Protein AF-N1V6B0-F1 (afdb_monomer)

Sequence (147 aa):
MLVAGIGSLITASNSGGIAVKSDDIWNRALDYDYDGPRAEGDRALHDLLLLDNMAQNGGLLHAVQGLEPHELTAAVAGYRWFGLDSLADGIESVAEEAPGATSLEQAEALEVRADDLYFGEEGSDLIDPAFTNKLAEQPDAFADSAP

Nearest PDB structures (foldseek):
  8kde-assembly1_G  TM=4.560E-01  e=2.102E+00  Chlamydomonas reinhardtii
  6os2-assembly1_A  TM=3.671E-01  e=6.919E+00  Homo sapiens

Mean predicted aligned error: 8.27 Å

Structure (mmCIF, N/CA/C/O backbone):
data_AF-N1V6B0-F1
#
_entry.id   AF-N1V6B0-F1
#
loop_
_atom_site.group_PDB
_atom_site.id
_atom_site.type_symbol
_atom_site.label_atom_id
_atom_site.label_alt_id
_atom_site.label_comp_id
_atom_site.label_asym_id
_atom_site.label_entity_id
_atom_site.label_seq_id
_atom_site.pdbx_PDB_ins_code
_atom_site.Cartn_x
_atom_site.Cartn_y
_atom_site.Cartn_z
_atom_site.occupancy
_atom_site.B_iso_or_equiv
_atom_site.auth_seq_id
_atom_site.auth_comp_id
_atom_site.auth_asym_id
_atom_site.auth_atom_id
_atom_site.pdbx_PDB_model_num
ATOM 1 N N . MET A 1 1 ? 58.119 -5.214 -1.651 1.00 41.88 1 MET A N 1
ATOM 2 C CA . MET A 1 1 ? 57.635 -3.911 -2.146 1.00 41.88 1 MET A CA 1
ATOM 3 C C . MET A 1 1 ? 56.697 -4.200 -3.317 1.00 41.88 1 MET A C 1
ATOM 5 O O . MET A 1 1 ? 57.181 -4.470 -4.406 1.00 41.88 1 MET A O 1
ATOM 9 N N . LEU A 1 2 ? 55.386 -4.312 -3.051 1.00 38.69 2 LEU A N 1
ATOM 10 C CA . LEU 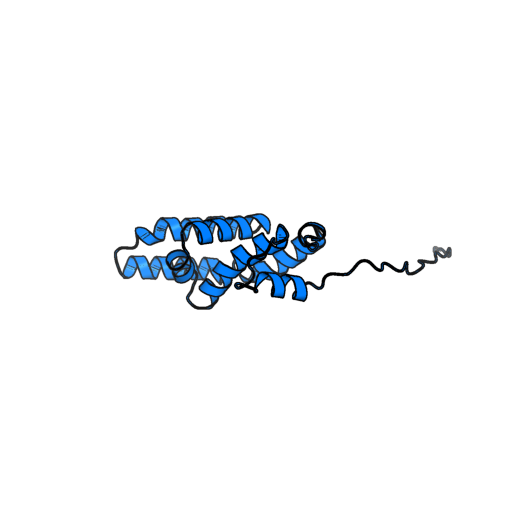A 1 2 ? 54.329 -4.249 -4.082 1.00 38.69 2 LEU A CA 1
ATOM 11 C C . LEU A 1 2 ? 54.252 -2.781 -4.592 1.00 38.69 2 LEU A C 1
ATOM 13 O O . LEU A 1 2 ? 54.707 -1.899 -3.872 1.00 38.69 2 LEU A O 1
ATOM 17 N N . VAL A 1 3 ? 53.756 -2.405 -5.778 1.00 35.38 3 VAL A N 1
ATOM 18 C CA . VAL A 1 3 ? 52.511 -2.785 -6.469 1.00 35.38 3 VAL A CA 1
ATOM 19 C C . VAL A 1 3 ? 52.626 -2.522 -7.984 1.00 35.38 3 VAL A C 1
ATOM 21 O O . VAL A 1 3 ? 53.221 -1.540 -8.415 1.00 35.38 3 VAL A O 1
ATOM 24 N N . ALA A 1 4 ? 52.003 -3.440 -8.725 1.00 36.41 4 ALA A N 1
ATOM 25 C CA . ALA A 1 4 ? 51.315 -3.378 -10.018 1.00 36.41 4 ALA A CA 1
ATOM 26 C C . ALA A 1 4 ? 51.276 -2.080 -10.852 1.00 36.41 4 ALA A C 1
ATOM 28 O O . ALA A 1 4 ? 50.881 -1.012 -10.396 1.00 36.41 4 ALA A O 1
ATOM 29 N N . GLY A 1 5 ? 51.490 -2.269 -12.155 1.00 37.53 5 GLY A N 1
ATOM 30 C CA . GLY A 1 5 ? 51.017 -1.383 -13.213 1.00 37.53 5 GLY A CA 1
ATOM 31 C C . GLY A 1 5 ? 50.690 -2.200 -14.458 1.00 37.53 5 GLY A C 1
ATOM 32 O O . GLY A 1 5 ? 51.583 -2.522 -15.233 1.00 37.53 5 GLY A O 1
ATOM 33 N N . ILE A 1 6 ? 49.418 -2.544 -14.644 1.00 42.81 6 ILE A N 1
ATOM 34 C CA . ILE A 1 6 ? 48.870 -2.940 -15.944 1.00 42.81 6 ILE A CA 1
ATOM 35 C C . ILE A 1 6 ? 47.500 -2.297 -16.073 1.00 42.81 6 ILE A C 1
ATOM 37 O O . ILE A 1 6 ? 46.621 -2.481 -15.234 1.00 42.81 6 ILE A O 1
ATOM 41 N N . GLY A 1 7 ? 47.379 -1.466 -17.103 1.00 37.69 7 GLY A N 1
ATOM 42 C CA . GLY A 1 7 ? 46.157 -0.766 -17.429 1.00 37.69 7 GLY A CA 1
ATOM 43 C C . GLY A 1 7 ? 45.050 -1.719 -17.856 1.00 37.69 7 GLY A C 1
ATOM 44 O O . GLY A 1 7 ? 45.278 -2.796 -18.405 1.00 37.69 7 GLY A O 1
ATOM 45 N N . SER A 1 8 ? 43.827 -1.259 -17.664 1.00 36.31 8 SER A N 1
ATOM 46 C CA . SER A 1 8 ? 42.725 -1.617 -18.537 1.00 36.31 8 SER A CA 1
ATOM 47 C C . SER A 1 8 ? 41.886 -0.373 -18.752 1.00 36.31 8 SER A C 1
ATOM 49 O O . SER A 1 8 ? 41.309 0.187 -17.824 1.00 36.31 8 SER A O 1
ATOM 51 N N . LEU A 1 9 ? 41.904 0.067 -20.010 1.00 41.12 9 LEU A N 1
ATOM 52 C CA . LEU A 1 9 ? 40.844 0.837 -20.637 1.00 41.12 9 LEU A CA 1
ATOM 53 C C . LEU A 1 9 ? 39.509 0.171 -20.279 1.00 41.12 9 LEU A C 1
ATOM 55 O O . LEU A 1 9 ? 39.270 -0.961 -20.693 1.00 41.12 9 LEU A O 1
ATOM 59 N N . ILE A 1 10 ? 38.634 0.875 -19.568 1.00 41.88 10 ILE A N 1
ATOM 60 C CA . ILE A 1 10 ? 37.201 0.630 -19.703 1.00 41.88 10 ILE A CA 1
ATOM 61 C C . ILE A 1 10 ? 36.678 1.743 -20.594 1.00 41.88 10 ILE A C 1
ATOM 63 O O . ILE A 1 10 ? 36.491 2.888 -20.190 1.00 41.88 10 ILE A O 1
ATOM 67 N N . THR A 1 11 ? 36.539 1.376 -21.860 1.00 36.22 11 THR A N 1
ATOM 68 C CA . THR A 1 11 ? 35.745 2.064 -22.865 1.00 36.22 11 THR A CA 1
ATOM 69 C C . THR A 1 11 ? 34.348 2.281 -22.288 1.00 36.22 11 THR A C 1
ATOM 71 O O . THR A 1 11 ? 33.670 1.313 -21.949 1.00 36.22 11 THR A O 1
ATOM 74 N N . ALA A 1 12 ? 33.916 3.537 -22.164 1.00 38.88 12 ALA A N 1
ATOM 75 C CA . ALA A 1 12 ? 32.511 3.850 -21.948 1.00 38.88 12 ALA A CA 1
ATOM 76 C C . ALA A 1 12 ? 31.736 3.333 -23.166 1.00 38.88 12 ALA A C 1
ATOM 78 O O . ALA A 1 12 ? 31.782 3.919 -24.249 1.00 38.88 12 ALA A O 1
ATOM 79 N N . SER A 1 13 ? 31.115 2.165 -23.005 1.00 41.53 13 SER A N 1
ATOM 80 C CA . SER A 1 13 ? 30.211 1.606 -23.996 1.00 41.53 13 SER A CA 1
ATOM 81 C C . SER A 1 13 ? 28.934 2.430 -23.978 1.00 41.53 13 SER A C 1
ATOM 83 O O . SER A 1 13 ? 28.300 2.612 -22.941 1.00 41.53 13 SER A O 1
ATOM 85 N N . ASN A 1 14 ? 28.598 2.949 -25.147 1.00 43.75 14 ASN A N 1
ATOM 86 C CA . ASN A 1 14 ? 27.380 3.673 -25.440 1.00 43.75 14 ASN A CA 1
ATOM 87 C C . ASN A 1 14 ? 26.185 2.711 -25.301 1.00 43.75 14 ASN A C 1
ATOM 89 O O . ASN A 1 14 ? 25.901 1.953 -26.226 1.00 43.75 14 ASN A O 1
ATOM 93 N N . SER A 1 15 ? 25.505 2.712 -24.155 1.00 41.62 15 SER A N 1
ATOM 94 C CA . SER A 1 15 ? 24.244 1.985 -23.971 1.00 41.62 15 SER A CA 1
ATOM 95 C C . SER A 1 15 ? 23.083 2.940 -24.215 1.00 41.62 15 SER A C 1
ATOM 97 O O . SER A 1 15 ? 22.499 3.483 -23.284 1.00 41.62 15 SER A O 1
ATOM 99 N N . GLY A 1 16 ? 22.753 3.153 -25.488 1.00 35.94 16 GLY A N 1
ATOM 100 C CA . GLY A 1 16 ? 21.480 3.736 -25.917 1.00 35.94 16 GLY A CA 1
ATOM 101 C C . GLY A 1 16 ? 20.307 2.772 -25.708 1.00 35.94 16 GLY A C 1
ATOM 102 O O . GLY A 1 16 ? 19.585 2.483 -26.655 1.00 35.94 16 GLY A O 1
ATOM 103 N N . GLY A 1 17 ? 20.152 2.245 -24.493 1.00 40.09 17 GLY A N 1
ATOM 104 C CA . GLY A 1 17 ? 18.904 1.660 -24.009 1.00 40.09 17 GLY A CA 1
ATOM 105 C C . GLY A 1 17 ? 18.221 2.733 -23.175 1.00 40.09 17 GLY A C 1
ATOM 106 O O . GLY A 1 17 ? 18.886 3.372 -22.363 1.00 40.09 17 GLY A O 1
ATOM 107 N N . ILE A 1 18 ? 16.946 3.010 -23.431 1.00 47.88 18 ILE A N 1
ATOM 108 C CA . ILE A 1 18 ? 16.196 4.043 -22.713 1.00 47.88 18 ILE A CA 1
ATOM 109 C C . ILE A 1 18 ? 16.258 3.698 -21.222 1.00 47.88 18 ILE A C 1
ATOM 111 O O . ILE A 1 18 ? 15.626 2.746 -20.781 1.00 47.88 18 ILE A O 1
ATOM 115 N N . ALA A 1 19 ? 17.056 4.438 -20.451 1.00 52.25 19 ALA A N 1
ATOM 116 C CA . ALA A 1 19 ? 16.938 4.434 -19.005 1.00 52.25 19 ALA A CA 1
ATOM 117 C C . ALA A 1 19 ? 15.576 5.063 -18.713 1.00 52.25 19 ALA A C 1
ATOM 119 O O . ALA A 1 19 ? 15.454 6.290 -18.720 1.00 52.25 19 ALA A O 1
ATOM 120 N N . VAL A 1 20 ? 14.541 4.231 -18.582 1.00 59.56 20 VAL A N 1
ATOM 121 C CA . VAL A 1 20 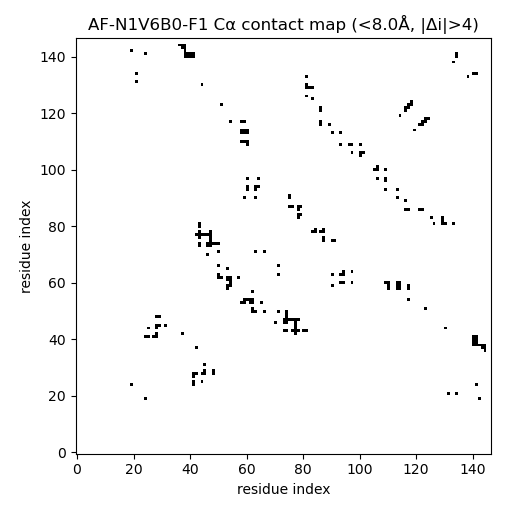? 13.236 4.695 -18.120 1.00 59.56 20 VAL A CA 1
ATOM 122 C C . VAL A 1 20 ? 13.492 5.296 -16.747 1.00 59.56 20 VAL A C 1
ATOM 124 O O . VAL A 1 20 ? 14.042 4.634 -15.864 1.00 59.56 20 VAL A O 1
ATOM 127 N N . LYS A 1 21 ? 13.237 6.594 -16.601 1.00 80.44 21 LYS A N 1
ATOM 128 C CA . LYS A 1 21 ? 13.514 7.260 -15.335 1.00 80.44 21 LYS A CA 1
ATOM 129 C C . LYS A 1 21 ? 12.478 6.780 -14.329 1.00 80.44 21 LYS A C 1
ATOM 131 O O . LYS A 1 21 ? 11.304 6.677 -14.667 1.00 80.44 21 LYS A O 1
ATOM 136 N N . SER A 1 22 ? 12.924 6.514 -13.105 1.00 83.69 22 SER A N 1
ATOM 137 C CA . SER A 1 22 ? 12.077 6.142 -11.963 1.00 83.69 22 SER A CA 1
ATOM 138 C C . SER A 1 22 ? 10.813 7.013 -11.879 1.00 83.69 22 SER A C 1
ATOM 140 O O . SER A 1 22 ? 9.705 6.496 -11.785 1.00 83.69 22 SER A O 1
ATOM 142 N N . ASP A 1 23 ? 10.980 8.329 -12.047 1.00 86.88 23 ASP A N 1
ATOM 143 C CA . ASP A 1 23 ? 9.894 9.314 -12.038 1.00 86.88 23 ASP A CA 1
ATOM 144 C C . ASP A 1 23 ? 8.869 9.102 -13.165 1.00 86.88 23 ASP A C 1
ATOM 146 O O . ASP A 1 23 ? 7.679 9.307 -12.958 1.00 86.88 23 ASP A O 1
ATOM 150 N N . ASP A 1 24 ? 9.297 8.682 -14.360 1.00 89.56 24 ASP A N 1
ATOM 151 C CA . ASP A 1 24 ? 8.386 8.444 -15.488 1.00 89.56 24 ASP A CA 1
ATOM 152 C C . ASP A 1 24 ? 7.494 7.222 -15.213 1.00 89.56 24 ASP A C 1
ATOM 154 O O . ASP A 1 24 ? 6.303 7.239 -15.523 1.00 89.56 24 ASP A O 1
ATOM 158 N N . ILE A 1 25 ? 8.052 6.173 -14.597 1.00 89.56 25 ILE A N 1
ATOM 159 C CA . ILE A 1 25 ? 7.301 4.981 -14.172 1.00 89.56 25 ILE A CA 1
ATOM 160 C C . ILE A 1 25 ? 6.302 5.347 -13.080 1.00 89.56 25 ILE A C 1
ATOM 162 O O . ILE A 1 25 ? 5.124 5.013 -13.193 1.00 89.56 25 ILE A O 1
ATOM 166 N N . TRP A 1 26 ? 6.754 6.089 -12.071 1.00 90.25 26 TRP A N 1
ATOM 167 C CA . TRP A 1 26 ? 5.900 6.542 -10.980 1.00 90.25 26 TRP A CA 1
ATOM 168 C C . TRP A 1 26 ? 4.736 7.403 -11.485 1.00 90.25 26 TRP A C 1
ATOM 170 O O . TRP A 1 26 ? 3.579 7.154 -11.155 1.00 90.25 26 TRP A O 1
ATOM 180 N N . ASN A 1 27 ? 5.016 8.364 -12.369 1.00 90.38 27 ASN A N 1
ATOM 181 C CA . ASN A 1 27 ? 3.989 9.212 -12.973 1.00 90.38 27 ASN A CA 1
ATOM 182 C C . ASN A 1 27 ? 2.992 8.408 -13.819 1.00 90.38 27 ASN A C 1
ATOM 184 O O . ASN A 1 27 ? 1.798 8.687 -13.774 1.00 90.38 27 ASN A O 1
ATOM 188 N N . ARG A 1 28 ? 3.455 7.397 -14.567 1.00 90.44 28 ARG A N 1
ATOM 189 C CA . ARG A 1 28 ? 2.573 6.491 -15.325 1.00 90.44 28 ARG A CA 1
ATOM 190 C C . ARG A 1 28 ? 1.672 5.676 -14.403 1.00 90.44 28 ARG A C 1
ATOM 192 O O . ARG A 1 28 ? 0.502 5.479 -14.726 1.00 90.44 28 ARG A O 1
ATOM 199 N N . ALA A 1 29 ? 2.190 5.209 -13.270 1.00 91.50 29 ALA A N 1
ATOM 200 C CA . ALA A 1 29 ? 1.403 4.485 -12.276 1.00 91.50 29 ALA A CA 1
ATOM 201 C C . ALA A 1 29 ? 0.340 5.368 -11.600 1.00 91.50 29 ALA A C 1
ATOM 203 O O . ALA A 1 29 ? -0.711 4.858 -11.239 1.00 91.50 29 ALA A O 1
ATOM 204 N N . LEU A 1 30 ? 0.566 6.681 -11.500 1.00 92.12 30 LEU A N 1
ATOM 205 C CA . LEU A 1 30 ? -0.405 7.650 -10.973 1.00 92.12 30 LEU A CA 1
ATOM 206 C C . LEU A 1 30 ? -1.447 8.136 -11.997 1.00 92.12 30 LEU A C 1
ATOM 208 O O . LEU A 1 30 ? -2.334 8.912 -11.642 1.00 92.12 30 LEU A O 1
ATOM 212 N N . ASP A 1 31 ? -1.355 7.722 -13.262 1.00 90.62 31 ASP A N 1
ATOM 213 C CA . ASP A 1 31 ? -2.348 8.072 -14.281 1.00 90.62 31 ASP A CA 1
ATOM 214 C C . ASP A 1 31 ? -3.606 7.204 -14.129 1.00 90.62 31 ASP A C 1
ATOM 216 O O . ASP A 1 31 ? -3.772 6.208 -14.831 1.00 90.62 31 ASP A O 1
ATOM 220 N N . TYR A 1 32 ? -4.478 7.557 -13.183 1.00 84.00 32 TYR A N 1
ATOM 221 C CA . TYR A 1 32 ? -5.721 6.827 -12.897 1.00 84.00 32 TYR A CA 1
ATOM 222 C C . TYR A 1 32 ? -6.753 6.879 -14.041 1.00 84.00 32 TYR A C 1
ATOM 224 O O . TYR A 1 32 ? -7.689 6.082 -14.049 1.00 84.00 32 TYR A O 1
ATOM 232 N N . ASP A 1 33 ? -6.579 7.778 -15.017 1.00 86.50 33 ASP A N 1
ATOM 233 C CA . ASP A 1 33 ? -7.452 7.894 -16.193 1.00 86.50 33 ASP A CA 1
ATOM 234 C C . ASP A 1 33 ? -6.998 6.990 -17.359 1.00 86.50 33 ASP A C 1
ATOM 236 O O . ASP A 1 33 ? -7.692 6.881 -18.374 1.00 86.50 33 ASP A O 1
ATOM 240 N N . TYR A 1 34 ? -5.841 6.328 -17.239 1.00 85.31 34 TYR A N 1
ATOM 241 C CA . TYR A 1 34 ? -5.314 5.438 -18.271 1.00 85.31 34 TYR A CA 1
ATOM 242 C C . TYR A 1 34 ? -6.055 4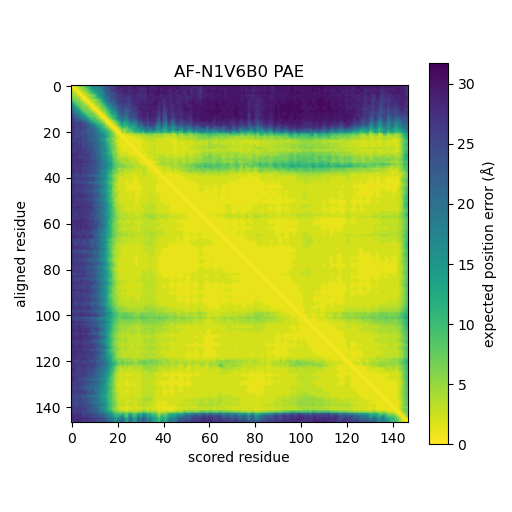.093 -18.309 1.00 85.31 34 TYR A C 1
ATOM 244 O O . TYR A 1 34 ? -5.992 3.294 -17.373 1.00 85.31 34 TYR A O 1
ATOM 252 N N . ASP A 1 35 ? -6.695 3.810 -19.446 1.00 81.75 35 ASP A N 1
ATOM 253 C CA . ASP A 1 35 ? -7.494 2.605 -19.711 1.00 81.75 35 ASP A CA 1
ATOM 254 C C . ASP A 1 35 ? -6.770 1.546 -20.569 1.00 81.75 35 ASP A C 1
ATOM 256 O O . ASP A 1 35 ? -7.337 0.501 -20.907 1.00 81.75 35 ASP A O 1
ATOM 260 N N . GLY A 1 36 ? -5.512 1.805 -20.935 1.00 84.56 36 GLY A N 1
ATOM 261 C CA . GLY A 1 36 ? -4.704 0.927 -21.775 1.00 84.56 36 GLY A CA 1
ATOM 262 C C . GLY A 1 36 ? -3.989 -0.205 -21.018 1.00 84.56 36 GLY A C 1
ATOM 263 O O . GLY A 1 36 ? -4.053 -0.315 -19.790 1.00 84.56 36 GLY A O 1
ATOM 264 N N . PRO A 1 37 ? -3.275 -1.083 -21.745 1.00 84.69 37 PRO A N 1
ATOM 265 C CA . PRO A 1 37 ? -2.467 -2.129 -21.131 1.00 84.69 37 PRO A CA 1
ATOM 266 C C . PRO A 1 37 ? -1.256 -1.536 -20.398 1.00 84.69 37 PRO A C 1
ATOM 268 O O . PRO A 1 37 ? -0.437 -0.835 -20.982 1.00 84.69 37 PRO A O 1
ATOM 271 N N . ARG A 1 38 ? -1.115 -1.874 -19.116 1.00 89.88 38 ARG A N 1
ATOM 272 C CA . ARG A 1 38 ? 0.064 -1.549 -18.302 1.00 89.88 38 ARG A CA 1
ATOM 273 C C . ARG A 1 38 ? 1.074 -2.693 -18.333 1.00 89.88 38 ARG A C 1
ATOM 275 O O . ARG A 1 38 ? 0.668 -3.862 -18.362 1.00 89.88 38 ARG A O 1
ATOM 282 N N . ALA A 1 39 ? 2.368 -2.369 -18.244 1.00 91.94 39 ALA A N 1
ATOM 283 C CA . ALA A 1 39 ? 3.358 -3.385 -17.906 1.00 91.94 39 ALA A CA 1
ATOM 284 C C . ALA A 1 39 ? 3.063 -3.939 -16.503 1.00 91.94 39 ALA A C 1
ATOM 286 O O . ALA A 1 39 ? 2.357 -3.318 -15.702 1.00 91.94 39 ALA A O 1
ATOM 287 N N . GLU A 1 40 ? 3.574 -5.130 -16.204 1.00 94.62 40 GLU A N 1
ATOM 288 C CA . GLU A 1 40 ? 3.266 -5.815 -14.946 1.00 94.62 40 GLU A CA 1
ATOM 289 C C . GLU A 1 40 ? 3.644 -4.973 -13.721 1.00 94.62 40 GLU A C 1
ATOM 291 O O . GLU A 1 40 ? 2.818 -4.809 -12.823 1.00 94.62 40 GLU A O 1
ATOM 296 N N . GLY A 1 41 ? 4.845 -4.388 -13.728 1.00 95.38 41 GLY A N 1
ATOM 297 C CA . GLY A 1 41 ? 5.332 -3.540 -12.644 1.00 95.38 41 GLY A CA 1
ATOM 298 C C . GLY A 1 41 ? 4.556 -2.231 -12.511 1.00 95.38 41 GLY A C 1
ATOM 299 O O . GLY A 1 41 ? 4.304 -1.787 -11.395 1.00 95.38 41 GLY A O 1
ATOM 300 N N . ASP A 1 42 ? 4.095 -1.646 -13.622 1.00 95.44 42 ASP A N 1
ATOM 301 C CA . ASP A 1 42 ? 3.272 -0.429 -13.581 1.00 95.44 42 ASP A CA 1
ATOM 302 C C . ASP A 1 42 ? 1.888 -0.694 -13.009 1.00 95.44 42 ASP A C 1
ATOM 304 O O . ASP A 1 42 ? 1.345 0.154 -12.310 1.00 95.44 42 ASP A O 1
ATOM 308 N N . ARG A 1 43 ? 1.304 -1.859 -13.314 1.00 96.25 43 ARG A N 1
ATOM 309 C CA . ARG A 1 43 ? 0.023 -2.267 -12.734 1.00 96.25 43 ARG A CA 1
ATOM 310 C C . ARG A 1 43 ? 0.167 -2.499 -11.233 1.00 96.25 43 ARG A C 1
ATOM 312 O O . ARG A 1 43 ? -0.610 -1.942 -10.475 1.00 96.25 43 ARG A O 1
ATOM 319 N N . ALA A 1 44 ? 1.186 -3.249 -10.807 1.00 97.94 44 ALA A N 1
ATOM 320 C CA . ALA A 1 44 ? 1.442 -3.470 -9.385 1.00 97.94 44 ALA A CA 1
ATOM 321 C C . ALA A 1 44 ? 1.667 -2.148 -8.629 1.00 97.94 44 ALA A C 1
ATOM 323 O O . ALA A 1 44 ? 1.146 -1.976 -7.529 1.00 97.94 44 ALA A O 1
ATOM 324 N N . LEU A 1 45 ? 2.414 -1.211 -9.230 1.00 97.56 45 LEU A N 1
ATOM 325 C CA . LEU A 1 45 ? 2.663 0.107 -8.645 1.00 97.56 45 LEU A CA 1
ATOM 326 C C . LEU A 1 45 ? 1.397 0.969 -8.620 1.00 97.56 45 LEU A C 1
ATOM 328 O O . LEU A 1 45 ? 1.122 1.602 -7.613 1.00 97.56 45 LEU A O 1
ATOM 332 N N . HIS A 1 46 ? 0.602 0.970 -9.689 1.00 97.25 46 HIS A N 1
ATOM 333 C CA . HIS A 1 46 ? -0.689 1.662 -9.719 1.00 97.25 46 HIS A CA 1
ATOM 334 C C . HIS A 1 46 ? -1.610 1.165 -8.598 1.00 97.25 46 HIS A C 1
ATOM 336 O O . HIS A 1 46 ? -2.150 1.963 -7.835 1.00 97.25 46 HIS A O 1
ATOM 342 N N . ASP A 1 47 ? -1.752 -0.155 -8.469 1.00 97.94 47 ASP A N 1
ATOM 343 C CA . ASP A 1 47 ? -2.694 -0.757 -7.529 1.00 97.94 47 ASP A CA 1
ATOM 344 C C . ASP A 1 47 ? -2.294 -0.482 -6.071 1.00 97.94 47 ASP A C 1
ATOM 346 O O . ASP A 1 47 ? -3.156 -0.157 -5.256 1.00 97.94 47 ASP A O 1
ATOM 350 N N . LEU A 1 48 ? -0.999 -0.546 -5.728 1.00 98.31 48 LEU A N 1
ATOM 351 C CA . LEU A 1 48 ? -0.559 -0.187 -4.373 1.00 98.31 48 LEU A CA 1
ATOM 352 C C . LEU A 1 48 ? -0.665 1.324 -4.116 1.00 98.31 48 LEU A C 1
ATOM 354 O O . LEU A 1 48 ? -1.063 1.718 -3.023 1.00 98.31 48 LEU A O 1
ATOM 358 N N . LEU A 1 49 ? -0.347 2.173 -5.106 1.00 97.69 49 LEU A N 1
ATOM 359 C CA . LEU A 1 49 ? -0.410 3.631 -4.954 1.00 97.69 49 LEU A CA 1
ATOM 360 C C . LEU A 1 49 ? -1.845 4.136 -4.810 1.00 97.69 49 LEU A C 1
ATOM 362 O O . LEU A 1 49 ? -2.063 5.170 -4.179 1.00 97.69 49 LEU A O 1
ATOM 366 N N . LEU A 1 50 ? -2.823 3.399 -5.339 1.00 97.44 50 LEU A N 1
ATOM 367 C CA . LEU A 1 50 ? -4.233 3.676 -5.101 1.00 97.44 50 LEU A CA 1
ATOM 368 C C . LEU A 1 50 ? -4.561 3.607 -3.599 1.00 97.44 50 LEU A C 1
ATOM 370 O O . LEU A 1 50 ? -5.159 4.540 -3.059 1.00 97.44 50 LEU A O 1
ATOM 374 N N . LEU A 1 51 ? -4.124 2.543 -2.914 1.00 98.38 51 LEU A N 1
ATOM 375 C CA . LEU A 1 51 ? -4.284 2.416 -1.464 1.00 98.38 51 LEU A CA 1
ATOM 376 C C . LEU A 1 51 ? -3.441 3.447 -0.721 1.00 98.38 51 LEU A C 1
ATOM 378 O O . LEU A 1 51 ? -3.970 4.112 0.168 1.00 98.38 51 LEU A O 1
ATOM 382 N N . ASP A 1 52 ? -2.170 3.610 -1.098 1.00 98.06 52 ASP A N 1
ATOM 383 C CA . ASP A 1 52 ? -1.271 4.566 -0.449 1.00 98.06 52 ASP A CA 1
ATOM 384 C C . ASP A 1 52 ? -1.843 5.979 -0.479 1.00 98.06 52 ASP A C 1
ATOM 386 O O . ASP A 1 52 ? -1.973 6.612 0.562 1.00 98.06 52 ASP A O 1
ATOM 390 N N . ASN A 1 53 ? -2.304 6.452 -1.634 1.00 96.75 53 ASN A N 1
ATOM 391 C CA . ASN A 1 53 ? -2.878 7.785 -1.746 1.00 96.75 53 ASN A CA 1
ATOM 392 C C . ASN A 1 53 ? -4.145 7.948 -0.886 1.00 96.75 53 ASN A C 1
ATOM 394 O O . ASN A 1 53 ? -4.356 9.007 -0.293 1.00 96.75 53 ASN A O 1
ATOM 398 N N . MET A 1 54 ? -4.996 6.923 -0.774 1.00 97.62 54 MET A N 1
ATOM 399 C CA . MET A 1 54 ? -6.135 6.981 0.149 1.00 97.62 54 MET A C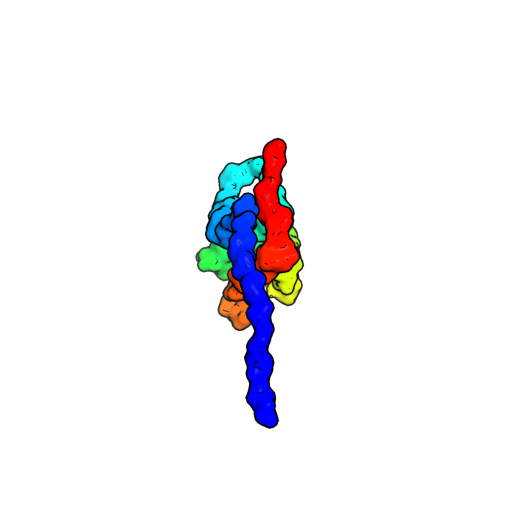A 1
ATOM 400 C C . MET A 1 54 ? -5.684 7.015 1.611 1.00 97.62 54 MET A C 1
ATOM 402 O O . MET A 1 54 ? -6.203 7.816 2.392 1.00 97.62 54 MET A O 1
ATOM 406 N N . ALA A 1 55 ? -4.696 6.195 1.968 1.00 98.19 55 ALA A N 1
ATOM 407 C CA . ALA A 1 55 ? -4.161 6.129 3.318 1.00 98.19 55 ALA A CA 1
ATOM 408 C C . ALA A 1 55 ? -3.481 7.447 3.711 1.00 98.19 55 ALA A C 1
ATOM 410 O O . ALA A 1 55 ? -3.766 7.988 4.772 1.00 98.19 55 ALA A O 1
ATOM 411 N N . GLN A 1 56 ? -2.687 8.050 2.830 1.00 96.75 56 GLN A N 1
ATOM 412 C CA . GLN A 1 56 ? -2.049 9.348 3.063 1.00 96.75 56 GLN A CA 1
ATOM 413 C C . GLN A 1 56 ? -3.061 10.486 3.281 1.00 96.75 56 GLN A C 1
ATOM 415 O O . GLN A 1 56 ? -2.764 11.464 3.966 1.00 96.75 56 GLN A O 1
ATOM 420 N N . ASN A 1 57 ? -4.268 10.373 2.717 1.00 95.88 57 ASN A N 1
ATOM 421 C CA . ASN A 1 57 ? -5.311 11.389 2.860 1.00 95.88 57 ASN A CA 1
ATOM 422 C C . ASN A 1 57 ? -6.229 11.179 4.078 1.00 95.88 57 ASN A C 1
ATOM 424 O O . ASN A 1 57 ? -6.850 12.147 4.523 1.00 95.88 57 ASN A O 1
ATOM 428 N N . GLY A 1 58 ? -6.348 9.957 4.610 1.00 95.31 58 GLY A N 1
ATOM 429 C CA . GLY A 1 58 ? -7.338 9.653 5.654 1.00 95.31 58 GLY A CA 1
ATOM 430 C C . GLY A 1 58 ? -6.994 8.528 6.630 1.00 95.31 58 GLY A C 1
ATOM 431 O O . GLY A 1 58 ? -7.864 8.132 7.397 1.00 95.31 58 GLY A O 1
ATOM 432 N N . GLY A 1 59 ? -5.771 8.010 6.610 1.00 97.94 59 GLY A N 1
ATOM 433 C CA . GLY A 1 59 ? -5.343 6.852 7.393 1.00 97.94 59 GLY A CA 1
ATOM 434 C C . GLY A 1 59 ? -5.648 5.516 6.713 1.00 97.94 59 GLY A C 1
ATOM 435 O O . GLY A 1 59 ? -6.475 5.417 5.799 1.00 97.94 59 GLY A O 1
ATOM 436 N N . LEU A 1 60 ? -4.978 4.451 7.161 1.00 98.38 60 LEU A N 1
ATOM 437 C CA . LEU A 1 60 ? -5.124 3.130 6.538 1.00 98.38 60 LEU A CA 1
ATOM 438 C C . LEU A 1 60 ? -6.552 2.585 6.684 1.00 98.38 60 LEU A C 1
ATOM 440 O O . LEU A 1 60 ? -7.084 2.012 5.733 1.00 98.38 60 LEU A O 1
ATOM 444 N N . LEU A 1 61 ? -7.197 2.795 7.839 1.00 98.00 61 LEU A N 1
ATOM 445 C CA . LEU A 1 61 ? -8.575 2.343 8.058 1.00 98.00 61 LEU A CA 1
ATOM 446 C C . LEU A 1 61 ? -9.551 2.989 7.059 1.00 98.00 61 LEU A C 1
ATOM 448 O O . LEU A 1 61 ? -10.438 2.315 6.535 1.00 98.00 61 LEU A O 1
ATOM 452 N N . HIS A 1 62 ? -9.357 4.274 6.750 1.00 97.25 62 HIS A N 1
ATOM 453 C CA . HIS A 1 62 ? -10.136 4.965 5.726 1.00 97.25 62 HIS A CA 1
ATOM 454 C C . HIS A 1 62 ? -9.934 4.341 4.341 1.00 97.25 62 HIS A C 1
ATOM 456 O O . HIS A 1 62 ? -10.911 4.115 3.627 1.00 97.25 62 HIS A O 1
ATOM 462 N N . ALA A 1 63 ? -8.689 4.020 3.978 1.00 98.12 63 ALA A N 1
ATOM 463 C CA . ALA A 1 63 ? -8.373 3.397 2.697 1.00 98.12 63 ALA A CA 1
ATOM 464 C C . ALA A 1 63 ? -9.059 2.031 2.535 1.00 98.12 63 ALA A C 1
ATOM 466 O O . ALA A 1 63 ? -9.768 1.817 1.553 1.00 98.12 63 ALA A O 1
ATOM 467 N N . VAL A 1 64 ? -8.931 1.129 3.516 1.00 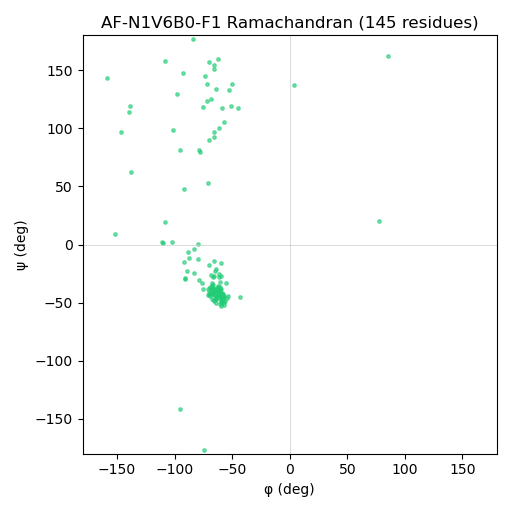97.88 64 VAL A N 1
ATOM 468 C CA . VAL A 1 64 ? -9.540 -0.214 3.425 1.00 97.88 64 VAL A CA 1
ATOM 469 C C . VAL A 1 64 ? -11.071 -0.190 3.420 1.00 97.88 64 VAL A C 1
ATOM 471 O O . VAL A 1 64 ? -11.687 -1.096 2.868 1.00 97.88 64 VAL A O 1
ATOM 474 N N . GLN A 1 65 ? -11.699 0.825 4.020 1.00 96.38 65 GLN A N 1
ATOM 475 C CA . GLN A 1 65 ? -13.156 0.998 3.990 1.00 96.38 65 GLN A CA 1
ATOM 476 C C . GLN A 1 65 ? -13.653 1.699 2.722 1.00 96.38 65 GLN A C 1
ATOM 478 O O . GLN A 1 65 ? -14.827 1.569 2.375 1.00 96.38 65 GLN A O 1
ATOM 483 N N . GLY A 1 66 ? -12.793 2.492 2.083 1.00 97.00 66 GLY A N 1
ATOM 484 C CA . GLY A 1 66 ? -13.139 3.302 0.923 1.00 97.00 66 GLY A CA 1
ATOM 485 C C . GLY A 1 66 ? -12.909 2.608 -0.417 1.00 97.00 66 GLY A C 1
ATOM 486 O O . GLY A 1 66 ? -13.634 2.908 -1.363 1.00 97.00 66 GLY A O 1
ATOM 487 N N . LEU A 1 67 ? -11.943 1.689 -0.496 1.00 97.62 67 LEU A N 1
ATOM 488 C CA . LEU A 1 67 ? -11.684 0.895 -1.698 1.00 97.62 67 LEU A CA 1
ATOM 489 C C . LEU A 1 67 ? -12.749 -0.179 -1.914 1.00 97.62 67 LEU A C 1
ATOM 491 O O . LEU A 1 67 ? -13.217 -0.829 -0.974 1.00 97.62 67 LEU A O 1
ATOM 495 N N . GLU A 1 68 ? -13.072 -0.440 -3.177 1.00 97.62 68 GLU A N 1
ATOM 496 C CA . GLU A 1 68 ? -13.868 -1.606 -3.531 1.00 97.62 68 GLU A CA 1
ATOM 497 C C . GLU A 1 68 ? -13.084 -2.900 -3.230 1.00 97.62 68 GLU A C 1
ATOM 499 O O . GLU A 1 68 ? -11.854 -2.935 -3.349 1.00 97.62 68 GLU A O 1
ATOM 504 N N . PRO A 1 69 ? -13.754 -4.030 -2.923 1.00 97.31 69 PRO A N 1
ATOM 505 C CA . PRO A 1 69 ? -13.062 -5.259 -2.519 1.00 97.31 69 PRO A CA 1
ATOM 506 C C . PRO A 1 69 ? -12.011 -5.764 -3.521 1.00 97.31 69 PRO A C 1
ATOM 508 O O . PRO A 1 69 ? -10.997 -6.351 -3.137 1.00 97.31 69 PRO A O 1
ATOM 511 N N . HIS A 1 70 ? -12.247 -5.548 -4.816 1.00 97.62 70 HIS A N 1
ATOM 512 C CA . HIS A 1 70 ? -11.320 -5.944 -5.873 1.00 97.62 70 HIS A CA 1
ATOM 513 C C . HIS A 1 70 ? -10.111 -5.002 -5.986 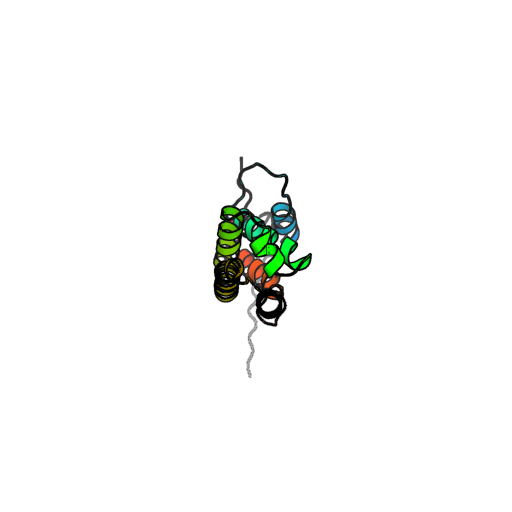1.00 97.62 70 HIS A C 1
ATOM 515 O O . HIS A 1 70 ? -9.018 -5.481 -6.275 1.00 97.62 70 HIS A O 1
ATOM 521 N N . GLU A 1 71 ? -10.287 -3.707 -5.712 1.00 98.06 71 GLU A N 1
ATOM 522 C CA . GLU A 1 71 ? -9.203 -2.719 -5.668 1.00 98.06 71 GLU A CA 1
ATOM 523 C C . GLU A 1 71 ? -8.299 -2.982 -4.466 1.00 98.06 71 GLU A C 1
ATOM 525 O O . GLU A 1 71 ? -7.085 -3.048 -4.619 1.00 98.06 71 GLU A O 1
ATOM 530 N N . LEU A 1 72 ? -8.883 -3.252 -3.293 1.00 98.56 72 LEU A N 1
ATOM 531 C CA . LEU A 1 72 ? -8.123 -3.637 -2.104 1.00 98.56 72 LEU A CA 1
ATOM 532 C C . LEU A 1 72 ? -7.320 -4.926 -2.337 1.00 98.56 72 LEU A C 1
ATOM 534 O O . LEU A 1 72 ? -6.138 -4.995 -2.006 1.00 98.56 72 LEU A O 1
ATOM 538 N N . THR A 1 73 ? -7.940 -5.938 -2.954 1.00 98.62 73 THR A N 1
ATOM 539 C CA . THR A 1 73 ? -7.250 -7.192 -3.305 1.00 98.62 73 THR A CA 1
ATOM 540 C C . THR A 1 73 ? -6.071 -6.936 -4.251 1.00 98.62 73 THR A C 1
ATOM 542 O O . THR A 1 73 ? -4.999 -7.520 -4.078 1.00 98.62 73 THR A O 1
ATOM 545 N N . ALA A 1 74 ? -6.254 -6.067 -5.249 1.00 98.50 74 ALA A N 1
ATOM 546 C CA . ALA A 1 74 ? -5.202 -5.698 -6.190 1.00 98.50 74 ALA A CA 1
ATOM 547 C C . ALA A 1 74 ? -4.075 -4.907 -5.508 1.00 98.50 74 ALA A C 1
ATOM 549 O O . ALA A 1 74 ? -2.905 -5.226 -5.709 1.00 98.50 74 ALA A O 1
ATOM 550 N N . ALA A 1 75 ? -4.413 -3.953 -4.636 1.00 98.56 75 ALA A N 1
ATOM 551 C CA . ALA A 1 75 ? -3.445 -3.175 -3.871 1.00 98.56 75 ALA A CA 1
ATOM 552 C C . ALA A 1 75 ? -2.554 -4.075 -3.011 1.00 98.56 75 ALA A C 1
ATOM 554 O O . ALA A 1 75 ? -1.328 -4.005 -3.100 1.00 98.56 75 ALA A O 1
ATOM 555 N N . VAL A 1 76 ? -3.156 -4.992 -2.246 1.00 98.81 76 VAL A N 1
ATOM 556 C CA . VAL A 1 76 ? -2.436 -5.989 -1.438 1.00 98.81 76 VAL A CA 1
ATOM 557 C C . VAL A 1 76 ? -1.517 -6.854 -2.309 1.00 98.81 76 VAL A C 1
ATOM 559 O O . VAL A 1 76 ? -0.367 -7.105 -1.943 1.00 98.81 76 VAL A O 1
ATOM 562 N N . ALA A 1 77 ? -1.985 -7.288 -3.484 1.00 98.75 77 ALA A N 1
ATOM 563 C CA . ALA A 1 77 ? -1.140 -8.006 -4.436 1.00 98.75 77 ALA A CA 1
ATOM 564 C C . ALA A 1 77 ? 0.034 -7.143 -4.938 1.00 98.75 77 ALA A C 1
ATOM 566 O O . ALA A 1 77 ? 1.134 -7.669 -5.109 1.00 98.75 77 ALA A O 1
ATOM 567 N N . GLY A 1 78 ? -0.170 -5.834 -5.108 1.00 98.62 78 GLY A N 1
ATOM 568 C CA . GLY A 1 78 ? 0.875 -4.850 -5.393 1.00 98.62 78 GLY A CA 1
ATOM 569 C C . GLY A 1 78 ? 1.944 -4.801 -4.299 1.00 98.62 78 GLY A C 1
ATOM 570 O O . GLY A 1 78 ? 3.119 -5.014 -4.598 1.00 98.62 78 GLY A O 1
ATOM 571 N N . TYR A 1 79 ? 1.560 -4.634 -3.027 1.00 98.69 79 TYR A N 1
ATOM 572 C CA . TYR A 1 79 ? 2.509 -4.674 -1.898 1.00 98.69 79 TYR A CA 1
ATOM 573 C C . TYR A 1 79 ? 3.337 -5.967 -1.890 1.00 98.69 79 TYR A C 1
ATOM 575 O O . TYR A 1 79 ? 4.567 -5.916 -1.807 1.00 98.69 79 TYR A O 1
ATOM 583 N N . ARG A 1 80 ? 2.692 -7.127 -2.071 1.00 98.69 80 ARG A N 1
ATOM 584 C CA . ARG A 1 80 ? 3.387 -8.425 -2.170 1.00 98.69 80 ARG A CA 1
ATOM 585 C C . ARG A 1 80 ? 4.328 -8.494 -3.369 1.00 98.69 80 ARG A C 1
ATOM 587 O O . ARG A 1 80 ? 5.444 -8.995 -3.254 1.00 98.69 80 ARG A O 1
ATOM 594 N N . TRP A 1 81 ? 3.929 -7.950 -4.517 1.00 98.62 81 TRP A N 1
ATOM 595 C CA . TRP A 1 81 ? 4.781 -7.907 -5.706 1.00 98.62 81 TRP A CA 1
ATOM 596 C C . TRP A 1 81 ? 6.076 -7.126 -5.449 1.00 98.62 81 TRP A C 1
ATOM 598 O O . TRP A 1 81 ? 7.148 -7.555 -5.884 1.00 98.62 81 TRP A O 1
ATOM 608 N N . PHE A 1 82 ? 6.006 -6.050 -4.660 1.00 98.50 82 PHE A N 1
ATOM 609 C CA . PHE A 1 82 ? 7.164 -5.273 -4.203 1.00 98.50 82 PHE A CA 1
ATOM 610 C C . PHE A 1 82 ? 7.933 -5.890 -3.023 1.00 98.50 82 PHE A C 1
ATOM 612 O O . PHE A 1 82 ? 8.967 -5.353 -2.634 1.00 98.50 82 PHE A O 1
ATOM 619 N N . GLY A 1 83 ? 7.517 -7.055 -2.516 1.00 98.19 83 GLY A N 1
ATOM 620 C CA . GLY A 1 83 ? 8.168 -7.740 -1.393 1.00 98.19 83 GLY A CA 1
ATOM 621 C C . GLY A 1 83 ? 7.844 -7.131 -0.027 1.00 98.19 83 GLY A C 1
ATOM 622 O O . GLY A 1 83 ? 8.587 -7.337 0.929 1.00 98.19 83 GLY A O 1
ATOM 623 N N . LEU A 1 84 ? 6.752 -6.371 0.066 1.00 98.44 84 LEU A N 1
ATOM 624 C CA . LEU A 1 84 ? 6.242 -5.777 1.302 1.00 98.44 84 LEU A CA 1
ATOM 625 C C . LEU A 1 84 ? 5.214 -6.712 1.961 1.00 98.44 84 LEU A C 1
ATOM 627 O O . LEU A 1 84 ? 4.121 -6.286 2.327 1.00 98.44 84 LEU A O 1
ATOM 631 N N . ASP A 1 85 ? 5.547 -8.001 2.083 1.00 98.25 85 ASP A N 1
ATOM 632 C CA . ASP A 1 85 ? 4.616 -9.044 2.538 1.00 98.25 85 ASP A CA 1
ATOM 633 C C . ASP A 1 85 ? 4.057 -8.765 3.942 1.00 98.25 85 ASP A C 1
ATOM 635 O O . ASP A 1 85 ? 2.855 -8.872 4.152 1.00 98.25 85 ASP A O 1
ATOM 639 N N . SER A 1 86 ? 4.897 -8.319 4.884 1.00 97.69 86 SER A N 1
ATOM 640 C CA . SER A 1 86 ? 4.450 -7.980 6.244 1.00 97.69 86 SER A CA 1
ATOM 641 C C . SER A 1 86 ? 3.423 -6.844 6.263 1.00 97.69 86 SER A C 1
ATOM 643 O O . SER A 1 86 ? 2.455 -6.897 7.020 1.00 97.69 86 SER A O 1
ATOM 645 N N . LEU A 1 87 ? 3.620 -5.819 5.425 1.00 98.12 87 LEU A N 1
ATOM 646 C CA . LEU A 1 87 ? 2.683 -4.702 5.313 1.00 98.12 87 LEU A CA 1
ATOM 647 C C . LEU A 1 87 ? 1.385 -5.160 4.636 1.00 98.12 87 LEU A C 1
ATOM 649 O O . LEU A 1 87 ? 0.303 -4.814 5.101 1.00 98.12 87 LEU A O 1
ATOM 653 N N . ALA A 1 88 ? 1.484 -5.997 3.599 1.00 98.62 88 ALA A N 1
ATOM 654 C CA . ALA A 1 88 ? 0.333 -6.603 2.934 1.00 98.62 88 ALA A CA 1
ATOM 655 C C . ALA A 1 88 ? -0.528 -7.435 3.903 1.00 98.62 88 ALA A C 1
ATOM 657 O O . ALA A 1 88 ? -1.746 -7.261 3.940 1.00 98.62 88 ALA A O 1
ATOM 658 N N . ASP A 1 89 ? 0.098 -8.280 4.724 1.00 98.56 89 ASP A N 1
ATOM 659 C CA . ASP A 1 89 ? -0.588 -9.092 5.736 1.00 98.56 89 ASP A CA 1
ATOM 660 C C . ASP A 1 89 ? -1.253 -8.209 6.809 1.00 98.56 89 ASP A C 1
ATOM 662 O O . ASP A 1 89 ? -2.371 -8.479 7.254 1.00 98.56 89 ASP A O 1
ATOM 666 N N . GLY A 1 90 ? -0.596 -7.113 7.203 1.00 98.38 90 GLY A N 1
ATOM 667 C CA . GLY A 1 90 ? -1.172 -6.124 8.111 1.00 98.38 90 GLY A CA 1
ATOM 668 C C . GLY A 1 90 ? -2.404 -5.424 7.525 1.00 98.38 90 GLY A C 1
ATOM 669 O O . GLY A 1 90 ? -3.417 -5.293 8.213 1.00 98.38 90 GLY A O 1
ATOM 670 N N . ILE A 1 91 ? -2.346 -5.016 6.253 1.00 98.62 91 ILE A N 1
ATOM 671 C CA . ILE A 1 91 ? -3.472 -4.394 5.537 1.00 98.62 91 ILE A CA 1
ATOM 672 C C . ILE A 1 91 ? -4.664 -5.358 5.472 1.00 98.62 91 ILE A C 1
ATOM 674 O O . ILE A 1 91 ? -5.790 -4.957 5.774 1.00 98.62 91 ILE A O 1
ATOM 678 N N . GLU A 1 92 ? -4.428 -6.630 5.131 1.00 98.62 92 GLU A N 1
ATOM 679 C CA . GLU A 1 92 ? -5.473 -7.662 5.131 1.00 98.62 92 GLU A CA 1
ATOM 680 C C . GLU A 1 92 ? -6.088 -7.841 6.526 1.00 98.62 92 GLU A C 1
ATOM 682 O O . GLU A 1 92 ? -7.312 -7.843 6.650 1.00 98.62 92 GLU A O 1
ATOM 687 N N . SER A 1 93 ? -5.270 -7.896 7.585 1.00 98.38 93 SER A N 1
ATOM 688 C CA . SER A 1 93 ? -5.764 -7.994 8.967 1.00 98.38 93 SER A CA 1
ATOM 689 C C . SER A 1 93 ? -6.680 -6.822 9.331 1.00 98.38 93 SER A C 1
ATOM 691 O O . SER A 1 93 ? -7.759 -7.029 9.884 1.00 98.38 93 SER A O 1
ATOM 693 N N . VAL A 1 94 ? -6.293 -5.584 9.002 1.00 98.31 94 VAL A N 1
ATOM 694 C CA . VAL A 1 94 ? -7.133 -4.401 9.263 1.00 98.31 94 VAL A CA 1
ATOM 695 C C . VAL A 1 94 ? -8.451 -4.494 8.487 1.00 98.31 94 VAL A C 1
ATOM 697 O O . VAL A 1 94 ? -9.513 -4.217 9.048 1.00 98.31 94 VAL A O 1
ATOM 700 N N . ALA A 1 95 ? -8.406 -4.922 7.224 1.00 98.25 95 ALA A N 1
ATOM 701 C CA . ALA A 1 95 ? -9.593 -5.074 6.387 1.00 98.25 95 ALA A CA 1
ATOM 702 C C . ALA A 1 95 ? -10.555 -6.166 6.892 1.00 98.25 95 ALA A C 1
ATOM 704 O O . ALA A 1 95 ? -11.771 -5.976 6.854 1.00 98.25 95 ALA A O 1
ATOM 705 N N . GLU A 1 96 ? -10.035 -7.288 7.394 1.00 98.12 96 GLU A N 1
ATOM 706 C CA . GLU A 1 96 ? -10.835 -8.364 7.993 1.00 98.12 96 GLU A CA 1
ATOM 707 C C . GLU A 1 96 ? -11.515 -7.927 9.298 1.00 98.12 96 GLU A C 1
ATOM 709 O O . GLU A 1 96 ? -12.657 -8.307 9.575 1.00 98.12 96 GLU A O 1
ATOM 714 N N . GLU A 1 97 ? -10.827 -7.116 10.102 1.00 97.50 97 GLU A N 1
ATOM 715 C CA . GLU A 1 97 ? -11.326 -6.630 11.387 1.00 97.50 97 GLU A CA 1
ATOM 716 C C . GLU A 1 97 ? -12.326 -5.468 11.247 1.00 97.50 97 GLU A C 1
ATOM 718 O O . GLU A 1 97 ? -13.241 -5.344 12.069 1.00 97.50 97 GLU A O 1
ATOM 723 N N . ALA A 1 98 ? -12.196 -4.635 10.207 1.00 96.56 98 ALA A N 1
ATOM 724 C CA . ALA A 1 98 ? -12.979 -3.410 10.028 1.00 96.56 98 ALA A CA 1
ATOM 725 C C . ALA A 1 98 ? -14.510 -3.601 10.098 1.00 96.56 98 ALA A C 1
ATOM 727 O O . ALA A 1 98 ? -15.162 -2.830 10.809 1.00 96.56 98 ALA A O 1
ATOM 728 N N . PRO A 1 99 ? -15.127 -4.627 9.473 1.00 95.69 99 PRO A N 1
ATOM 729 C CA . PRO A 1 99 ? -16.568 -4.867 9.595 1.00 95.69 99 PRO A CA 1
ATOM 730 C C . PRO A 1 99 ? -17.029 -5.227 11.018 1.00 95.69 99 PRO A C 1
ATOM 732 O O . PRO A 1 99 ? -18.215 -5.109 11.331 1.00 95.69 99 PRO A O 1
ATOM 735 N N . GLY A 1 100 ? -16.116 -5.702 11.873 1.00 94.38 100 GLY A N 1
ATOM 736 C CA . GLY A 1 100 ? -16.387 -6.109 13.254 1.00 94.38 100 GLY A CA 1
ATOM 737 C C . GLY A 1 100 ? -16.305 -4.976 14.283 1.00 94.38 100 GLY A C 1
ATOM 738 O O . GLY A 1 100 ? -16.745 -5.158 15.423 1.00 94.38 100 GLY A O 1
ATOM 739 N N . ALA A 1 101 ? -15.782 -3.807 13.906 1.00 94.50 101 ALA A N 1
ATOM 740 C CA . ALA A 1 101 ? -15.669 -2.637 14.774 1.00 94.50 101 ALA A CA 1
ATOM 741 C C . ALA A 1 101 ? -17.018 -1.899 14.891 1.00 94.50 101 ALA A C 1
ATOM 743 O O . ALA A 1 101 ? -17.295 -0.923 14.200 1.00 94.50 101 ALA A O 1
ATOM 744 N N . THR A 1 102 ? -17.896 -2.399 15.764 1.00 94.31 102 THR A N 1
ATOM 745 C CA . THR A 1 102 ? -19.290 -1.920 15.890 1.00 94.31 102 THR A CA 1
ATOM 746 C C . THR A 1 102 ? -19.498 -0.808 16.919 1.00 94.31 102 THR A C 1
ATOM 748 O O . THR A 1 102 ? -20.546 -0.159 16.915 1.00 94.31 102 THR A O 1
ATOM 751 N N . SER A 1 103 ? -18.534 -0.581 17.815 1.00 97.06 103 SER A N 1
ATOM 752 C CA . SER A 1 103 ? -18.539 0.538 18.761 1.00 97.06 103 SER A CA 1
ATOM 753 C C . SER A 1 103 ? -17.495 1.588 18.385 1.00 97.06 103 SER A C 1
ATOM 755 O O . SER A 1 103 ? -16.506 1.284 17.723 1.00 97.06 103 SER A O 1
ATOM 757 N N . LEU A 1 104 ? -17.692 2.823 18.858 1.00 95.75 104 LEU A N 1
ATOM 758 C CA . LEU A 1 104 ? -16.720 3.901 18.664 1.00 95.75 104 LEU A CA 1
ATOM 759 C C . LEU A 1 104 ? -15.339 3.527 19.226 1.00 95.75 104 LEU A C 1
ATOM 761 O O . LEU A 1 104 ? -14.345 3.683 18.539 1.00 95.75 104 LEU A O 1
ATOM 765 N N . GLU A 1 105 ? -15.292 2.944 20.426 1.00 97.38 105 GLU A N 1
ATOM 766 C CA . GLU A 1 105 ? -14.044 2.493 21.058 1.00 97.38 105 GLU A CA 1
ATOM 767 C C . GLU A 1 105 ? -13.314 1.427 20.221 1.00 97.38 105 GLU A C 1
ATOM 769 O O . GLU A 1 105 ? -12.092 1.452 20.110 1.00 97.38 105 GLU A O 1
ATOM 774 N N . GLN A 1 106 ? -14.053 0.498 19.601 1.00 96.69 106 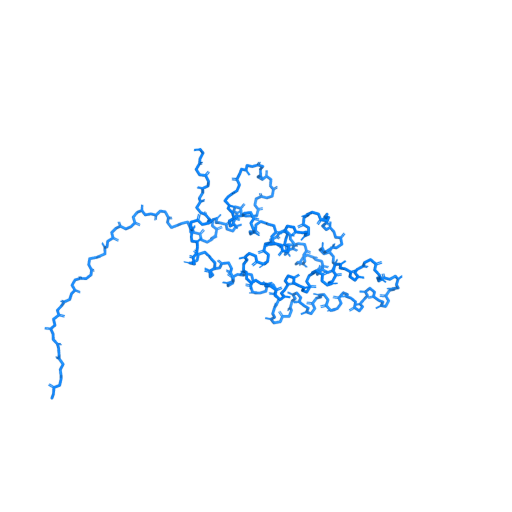GLN A N 1
ATOM 775 C CA . GLN A 1 106 ? -13.466 -0.509 18.711 1.00 96.69 106 GLN A CA 1
ATOM 776 C C . GLN A 1 106 ? -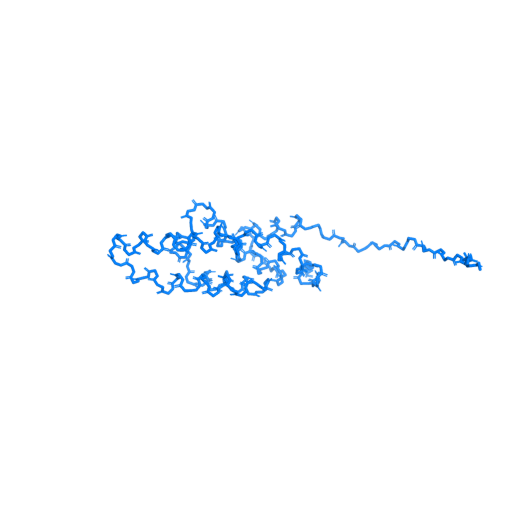12.915 0.120 17.430 1.00 96.69 106 GLN A C 1
ATOM 778 O O . GLN A 1 106 ? -11.836 -0.267 16.987 1.00 96.69 106 GLN A O 1
ATOM 783 N N . ALA A 1 107 ? -13.650 1.071 16.847 1.00 95.38 107 ALA A N 1
ATOM 784 C CA . ALA A 1 107 ? -13.223 1.779 15.647 1.00 95.38 107 ALA A CA 1
ATOM 785 C C . ALA A 1 107 ? -11.962 2.614 15.913 1.00 95.38 107 ALA A C 1
ATOM 787 O O . ALA A 1 107 ? -10.990 2.471 15.183 1.00 95.38 107 ALA A O 1
ATOM 788 N N . GLU A 1 108 ? -11.932 3.383 17.006 1.00 97.38 108 GLU A N 1
ATOM 789 C CA . GLU A 1 108 ? -10.767 4.182 17.414 1.00 97.38 108 GLU A CA 1
ATOM 790 C C . GLU A 1 108 ? -9.536 3.298 17.682 1.00 97.38 108 GLU A C 1
ATOM 792 O O . GLU A 1 108 ? -8.428 3.609 17.251 1.00 97.38 108 GLU A O 1
ATOM 797 N N . ALA A 1 109 ? -9.713 2.157 18.357 1.00 97.88 109 ALA A N 1
ATOM 798 C CA . ALA A 1 109 ? -8.611 1.230 18.613 1.00 97.88 109 ALA A CA 1
ATOM 799 C C . ALA A 1 109 ? -8.081 0.557 17.333 1.00 97.88 109 ALA A C 1
ATOM 801 O O . ALA A 1 109 ? -6.892 0.243 17.246 1.00 97.88 109 ALA A O 1
ATOM 802 N N . LEU A 1 110 ? -8.952 0.295 16.355 1.00 98.12 110 LEU A N 1
ATOM 803 C CA . LEU A 1 110 ? -8.547 -0.219 15.049 1.00 98.12 110 LEU A CA 1
ATOM 804 C C . LEU A 1 110 ? -7.818 0.855 14.237 1.00 98.12 110 LEU A C 1
ATOM 806 O O . LEU A 1 110 ? -6.784 0.547 13.659 1.00 98.12 110 LEU A O 1
ATOM 810 N N . GLU A 1 111 ? -8.316 2.091 14.241 1.00 97.94 111 GLU A N 1
ATOM 811 C CA . GLU A 1 111 ? -7.711 3.231 13.547 1.00 97.94 111 GLU A CA 1
ATOM 812 C C . GLU A 1 111 ? -6.281 3.483 14.030 1.00 97.94 111 GLU A C 1
ATOM 814 O O . GLU A 1 111 ? -5.361 3.471 13.222 1.00 97.94 111 GLU A O 1
ATOM 819 N N . VAL A 1 112 ? -6.063 3.564 15.348 1.00 97.94 112 VAL A N 1
ATOM 820 C CA . VAL A 1 112 ? -4.717 3.756 15.919 1.00 97.94 112 VAL A CA 1
ATOM 821 C C . VAL A 1 112 ? -3.754 2.646 15.496 1.00 97.94 112 VAL A C 1
ATOM 823 O O . VAL A 1 112 ? -2.624 2.927 15.116 1.00 97.94 112 VAL A O 1
ATOM 826 N N . ARG A 1 113 ? -4.183 1.377 15.528 1.00 97.75 113 ARG A N 1
ATOM 827 C CA . ARG A 1 113 ? -3.325 0.268 15.079 1.00 97.75 113 ARG A CA 1
ATOM 828 C C . ARG A 1 113 ? -3.058 0.305 13.579 1.00 97.75 113 ARG A C 1
ATOM 830 O O . ARG A 1 113 ? -1.967 -0.067 13.163 1.00 97.75 113 ARG A O 1
ATOM 837 N N . ALA A 1 114 ? -4.057 0.677 12.783 1.00 98.25 114 ALA A N 1
ATOM 838 C CA . ALA A 1 114 ? -3.923 0.784 11.338 1.00 98.25 114 ALA A CA 1
ATOM 839 C C . ALA A 1 114 ? -2.935 1.901 10.971 1.00 98.25 114 ALA A C 1
ATOM 841 O O . ALA A 1 114 ? -2.089 1.706 10.101 1.00 98.25 114 ALA A O 1
ATOM 842 N N . ASP A 1 115 ? -2.982 3.024 11.683 1.00 97.19 115 ASP A N 1
ATOM 843 C CA . ASP A 1 115 ? -2.043 4.128 11.507 1.00 97.19 115 ASP A CA 1
ATOM 844 C C . ASP A 1 115 ? -0.636 3.769 12.000 1.00 97.19 115 ASP A C 1
ATOM 846 O O . ASP A 1 115 ? 0.332 4.024 11.289 1.00 97.19 115 ASP A O 1
ATOM 850 N N . ASP A 1 116 ? -0.501 3.109 13.155 1.00 97.81 116 ASP A N 1
ATOM 851 C CA . ASP A 1 116 ? 0.798 2.618 13.640 1.00 97.81 116 ASP A CA 1
ATOM 852 C C . ASP A 1 116 ? 1.431 1.621 12.652 1.00 97.81 116 ASP A C 1
ATOM 854 O O . ASP A 1 116 ? 2.641 1.648 12.431 1.00 97.81 116 ASP A O 1
ATOM 858 N N . LEU A 1 117 ? 0.623 0.755 12.032 1.00 97.38 117 LEU A N 1
ATOM 859 C CA . LEU A 1 117 ? 1.072 -0.163 10.983 1.00 97.38 117 LEU A CA 1
ATOM 860 C C . LEU A 1 117 ? 1.562 0.596 9.741 1.00 97.38 117 LEU A C 1
ATOM 862 O O . LEU A 1 117 ? 2.597 0.246 9.178 1.00 97.38 117 LEU A O 1
ATOM 866 N N . TYR A 1 118 ? 0.809 1.599 9.286 1.00 97.88 118 TYR A N 1
ATOM 867 C CA . TYR A 1 118 ? 1.023 2.213 7.973 1.00 97.88 118 TYR A CA 1
ATOM 868 C C . TYR A 1 118 ? 1.982 3.410 7.984 1.00 97.88 118 TYR A C 1
ATOM 870 O O . TYR A 1 118 ? 2.677 3.656 6.999 1.00 97.88 118 TYR A O 1
ATOM 878 N N . PHE A 1 119 ? 2.049 4.147 9.089 1.00 97.69 119 PHE A N 1
ATOM 879 C CA . PHE A 1 119 ? 2.927 5.309 9.273 1.00 97.69 119 PHE A CA 1
ATOM 880 C C . PHE A 1 119 ? 4.063 5.048 10.270 1.00 97.69 119 PHE A C 1
ATOM 882 O O . PHE A 1 119 ? 4.856 5.946 10.558 1.00 97.69 119 PHE A O 1
ATOM 889 N N . GLY A 1 120 ? 4.140 3.835 10.822 1.00 95.75 120 GLY A N 1
ATOM 890 C CA . GLY A 1 120 ? 5.258 3.389 11.644 1.00 95.75 120 GLY A CA 1
ATOM 891 C C . GLY A 1 120 ? 6.515 3.065 10.832 1.00 95.75 120 GLY A C 1
ATOM 892 O O . GLY A 1 120 ? 6.565 3.203 9.613 1.00 95.75 120 GLY A O 1
ATOM 893 N N . GLU A 1 121 ? 7.546 2.582 11.530 1.00 91.81 121 GLU A N 1
ATOM 894 C CA . GLU A 1 121 ? 8.886 2.347 10.960 1.00 91.81 121 GLU A CA 1
ATOM 895 C C . GLU A 1 121 ? 8.915 1.321 9.810 1.00 91.81 121 GLU A C 1
ATOM 897 O O . GLU A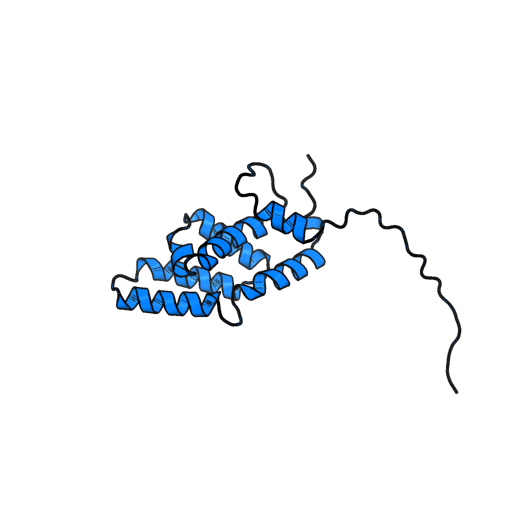 1 121 ? 9.808 1.372 8.966 1.00 91.81 121 GLU A O 1
ATOM 902 N N . GLU A 1 122 ? 7.951 0.399 9.769 1.00 90.94 122 GLU A N 1
ATOM 903 C CA . GLU A 1 122 ? 7.845 -0.657 8.750 1.00 90.94 122 GLU A CA 1
ATOM 904 C C . GLU A 1 122 ? 6.675 -0.420 7.768 1.00 90.94 122 GLU A C 1
ATOM 906 O O . GLU A 1 122 ? 6.207 -1.351 7.113 1.00 90.94 122 GLU A O 1
ATOM 911 N N . GLY A 1 123 ? 6.186 0.822 7.688 1.00 94.31 123 GLY A N 1
ATOM 912 C CA . GLY A 1 123 ? 5.004 1.208 6.917 1.00 94.31 123 GLY A CA 1
ATOM 913 C C . GLY A 1 123 ? 5.292 1.739 5.506 1.00 94.31 123 GLY A C 1
ATOM 914 O O . GLY A 1 123 ? 6.157 1.250 4.778 1.00 94.31 123 GLY A O 1
ATOM 915 N N . SER A 1 124 ? 4.533 2.759 5.107 1.00 95.75 124 SER A N 1
ATOM 916 C CA . SER A 1 124 ? 4.517 3.367 3.764 1.00 95.75 124 SER A CA 1
ATOM 917 C C . SER A 1 124 ? 5.852 3.946 3.298 1.00 95.75 124 SER A C 1
ATOM 919 O O . SER A 1 124 ? 6.144 3.902 2.104 1.00 95.75 124 SER A O 1
ATOM 921 N N . ASP A 1 125 ? 6.719 4.376 4.216 1.00 96.38 125 ASP A N 1
ATOM 922 C CA . ASP A 1 125 ? 8.077 4.838 3.891 1.00 96.38 125 ASP A CA 1
ATOM 923 C C . ASP A 1 125 ? 8.933 3.749 3.203 1.00 96.38 125 ASP A C 1
ATOM 925 O O . ASP A 1 125 ? 9.960 4.050 2.588 1.00 96.38 125 ASP A O 1
ATOM 929 N N . LEU A 1 126 ? 8.519 2.476 3.263 1.00 97.38 126 LEU A N 1
ATOM 930 C CA . LEU A 1 126 ? 9.172 1.371 2.560 1.00 97.38 126 LEU A CA 1
ATOM 931 C C . LEU A 1 126 ? 8.806 1.269 1.070 1.00 97.38 126 LEU A C 1
ATOM 933 O O . LEU A 1 126 ? 9.484 0.538 0.342 1.00 97.38 126 LEU A O 1
ATOM 937 N N . ILE A 1 127 ? 7.784 1.982 0.588 1.00 97.50 127 ILE A N 1
ATOM 938 C CA . ILE A 1 127 ? 7.326 1.892 -0.808 1.00 97.50 127 ILE A CA 1
ATOM 939 C C . ILE A 1 127 ? 8.418 2.376 -1.772 1.00 97.50 127 ILE A C 1
ATOM 941 O O . ILE A 1 127 ? 8.789 1.645 -2.690 1.00 97.50 127 ILE A O 1
ATOM 945 N N . ASP A 1 128 ? 8.992 3.557 -1.537 1.00 96.25 128 ASP A N 1
ATOM 946 C CA . ASP A 1 128 ? 10.063 4.131 -2.366 1.00 96.25 128 ASP A CA 1
ATOM 947 C C . ASP A 1 128 ? 11.303 3.221 -2.495 1.00 96.25 128 ASP A C 1
ATOM 949 O O . ASP A 1 128 ? 11.743 2.937 -3.623 1.00 96.25 128 ASP A O 1
ATOM 953 N N . PRO A 1 129 ? 11.906 2.725 -1.390 1.00 96.56 129 PRO A N 1
ATOM 954 C CA . PRO A 1 129 ? 13.038 1.815 -1.493 1.00 96.56 129 PRO A CA 1
ATOM 955 C C . PRO A 1 129 ? 12.645 0.463 -2.103 1.00 96.56 129 PRO A C 1
ATOM 957 O O . PRO A 1 129 ? 13.437 -0.092 -2.867 1.00 96.56 129 PRO A O 1
ATOM 960 N N . ALA A 1 130 ? 11.443 -0.061 -1.837 1.00 97.88 130 ALA A N 1
ATOM 961 C CA . ALA A 1 130 ? 10.977 -1.305 -2.451 1.00 97.88 130 ALA A CA 1
ATOM 962 C C . ALA A 1 130 ? 10.802 -1.163 -3.968 1.00 97.88 130 ALA A C 1
ATOM 964 O O . ALA A 1 130 ? 11.264 -2.021 -4.725 1.00 97.88 130 ALA A O 1
ATOM 965 N N . PHE A 1 131 ? 10.223 -0.051 -4.425 1.00 97.12 131 PHE A N 1
ATOM 966 C CA . PHE A 1 131 ? 10.114 0.281 -5.840 1.00 97.12 131 PHE A CA 1
ATOM 967 C C . PHE A 1 131 ? 11.490 0.383 -6.500 1.00 97.12 131 PHE A C 1
ATOM 969 O O . PHE A 1 131 ? 11.744 -0.280 -7.507 1.00 97.12 131 PHE A O 1
ATOM 976 N N . THR A 1 132 ? 12.408 1.138 -5.892 1.00 95.50 132 THR A N 1
ATOM 977 C CA . THR A 1 132 ? 13.777 1.306 -6.404 1.00 95.50 132 THR A CA 1
ATOM 978 C C . THR A 1 132 ? 14.501 -0.037 -6.528 1.00 95.50 132 THR A C 1
ATOM 980 O O . THR A 1 132 ? 15.122 -0.318 -7.556 1.00 95.50 132 THR A O 1
ATOM 983 N N . ASN A 1 133 ? 14.397 -0.890 -5.505 1.00 96.50 133 ASN A N 1
ATOM 984 C CA . ASN A 1 133 ? 15.003 -2.220 -5.513 1.00 96.50 133 ASN A CA 1
ATOM 985 C C . ASN A 1 133 ? 14.391 -3.101 -6.606 1.00 96.50 133 ASN A C 1
ATOM 987 O O . ASN A 1 133 ? 15.120 -3.705 -7.392 1.00 96.50 133 ASN A O 1
ATOM 991 N N . LYS A 1 134 ? 13.060 -3.127 -6.713 1.00 96.88 134 LYS A N 1
ATOM 992 C CA . LYS A 1 134 ? 12.358 -3.942 -7.706 1.00 96.88 134 LYS A CA 1
ATOM 993 C C . LYS A 1 134 ? 12.667 -3.508 -9.137 1.00 96.88 134 LYS A C 1
ATOM 995 O O . LYS A 1 134 ? 12.885 -4.364 -9.990 1.00 96.88 134 LYS A O 1
ATOM 1000 N N . LEU A 1 135 ? 12.748 -2.202 -9.396 1.00 94.56 135 LEU A N 1
ATOM 1001 C CA . LEU A 1 135 ? 13.145 -1.654 -10.695 1.00 94.56 135 LEU A CA 1
ATOM 1002 C C . LEU A 1 135 ? 14.585 -2.039 -11.061 1.00 94.56 135 LEU A C 1
ATOM 1004 O O . LEU A 1 135 ? 14.863 -2.359 -12.215 1.00 94.56 135 LEU A O 1
ATOM 1008 N N . ALA A 1 136 ? 15.501 -2.041 -10.090 1.00 93.81 136 ALA A N 1
ATOM 1009 C CA . ALA A 1 136 ? 16.881 -2.466 -10.311 1.00 93.81 136 ALA A CA 1
ATOM 1010 C C . ALA A 1 136 ? 17.004 -3.980 -10.565 1.00 93.81 136 ALA A C 1
ATOM 1012 O O . ALA A 1 136 ? 17.822 -4.402 -11.383 1.00 93.81 136 ALA A O 1
ATOM 1013 N N . GLU A 1 137 ? 16.202 -4.795 -9.877 1.00 95.62 137 GLU A N 1
ATOM 1014 C CA . GLU A 1 137 ? 16.191 -6.255 -10.021 1.00 95.62 137 GLU A CA 1
ATOM 1015 C C . GLU A 1 137 ? 15.489 -6.725 -11.301 1.00 95.62 137 GLU A C 1
ATOM 1017 O O . GLU A 1 137 ? 15.920 -7.702 -11.917 1.00 95.62 137 GLU A O 1
ATOM 1022 N N . GLN A 1 138 ? 14.399 -6.058 -11.688 1.00 94.75 138 GLN A N 1
ATOM 1023 C CA . GLN A 1 138 ? 13.503 -6.481 -12.766 1.00 94.75 138 GLN A CA 1
ATOM 1024 C C . GLN A 1 138 ? 13.081 -5.299 -13.658 1.00 94.75 138 GLN A C 1
ATOM 1026 O O . GLN A 1 138 ? 11.889 -5.005 -13.769 1.00 94.75 138 GLN A O 1
ATOM 1031 N N . PRO A 1 139 ? 14.022 -4.623 -14.343 1.00 92.62 139 PRO A N 1
ATOM 1032 C CA . PRO A 1 139 ? 13.697 -3.464 -15.177 1.00 92.62 139 PRO A CA 1
ATOM 1033 C C . PRO A 1 139 ? 12.726 -3.797 -16.320 1.00 92.62 139 PRO A C 1
ATOM 1035 O O . PRO A 1 139 ? 11.886 -2.973 -16.672 1.00 92.62 139 PRO A O 1
ATOM 1038 N N . ASP A 1 140 ? 12.784 -5.021 -16.855 1.00 92.31 140 ASP A N 1
ATOM 1039 C CA . ASP A 1 140 ? 11.905 -5.478 -17.939 1.00 92.31 140 ASP A CA 1
ATOM 1040 C C . ASP A 1 140 ? 10.424 -5.549 -17.523 1.00 92.31 140 ASP A C 1
ATOM 1042 O O . ASP A 1 140 ? 9.548 -5.445 -18.378 1.00 92.31 140 ASP A O 1
ATOM 1046 N N . ALA A 1 141 ? 10.119 -5.667 -16.224 1.00 94.00 141 ALA A N 1
ATOM 1047 C CA . ALA A 1 141 ? 8.741 -5.664 -15.724 1.00 94.00 141 ALA A CA 1
ATOM 1048 C C . ALA A 1 141 ? 8.058 -4.288 -15.844 1.00 94.00 141 ALA A C 1
ATOM 1050 O O . ALA A 1 141 ? 6.830 -4.206 -15.796 1.00 94.00 141 ALA A O 1
ATOM 1051 N N . PHE A 1 142 ? 8.852 -3.228 -16.014 1.00 91.88 142 PHE A N 1
ATOM 1052 C CA . PHE A 1 142 ? 8.414 -1.840 -16.199 1.00 91.88 142 PHE A CA 1
ATOM 1053 C C . PHE A 1 142 ? 8.690 -1.328 -17.616 1.00 91.88 142 PHE A C 1
ATOM 1055 O O . PHE A 1 142 ? 8.458 -0.155 -17.917 1.00 91.88 142 PHE A O 1
ATOM 1062 N N . ALA A 1 143 ? 9.237 -2.181 -18.486 1.00 86.69 143 ALA A N 1
ATOM 1063 C CA . ALA A 1 143 ? 9.432 -1.826 -19.876 1.00 86.69 143 ALA A CA 1
ATOM 1064 C C . ALA A 1 143 ? 8.062 -1.613 -20.522 1.00 86.69 143 ALA A C 1
ATOM 1066 O O . ALA A 1 143 ? 7.142 -2.412 -20.338 1.00 86.69 143 ALA A O 1
ATOM 1067 N N . ASP A 1 144 ? 7.937 -0.515 -21.265 1.00 71.88 144 ASP A N 1
ATOM 1068 C CA . ASP A 1 144 ? 6.679 -0.131 -21.885 1.00 71.88 144 ASP A CA 1
ATOM 1069 C C . ASP A 1 144 ? 6.121 -1.298 -22.706 1.00 71.88 144 ASP A C 1
ATOM 1071 O O . ASP A 1 144 ? 6.851 -1.953 -23.462 1.00 71.88 144 ASP A O 1
ATOM 1075 N N . SER A 1 145 ? 4.829 -1.576 -22.536 1.00 56.59 145 SER A N 1
ATOM 1076 C CA . SER A 1 145 ? 4.154 -2.604 -23.323 1.00 56.59 145 SER A CA 1
ATOM 1077 C C . SER A 1 145 ? 4.045 -2.066 -24.743 1.00 56.59 145 SER A C 1
ATOM 1079 O O . SER A 1 145 ? 3.119 -1.324 -25.056 1.00 56.59 145 SER A O 1
ATOM 1081 N N . ALA A 1 146 ? 5.054 -2.345 -25.572 1.00 38.16 146 ALA A N 1
ATOM 1082 C CA . ALA A 1 146 ? 5.074 -1.896 -26.956 1.00 38.16 146 ALA A CA 1
ATOM 1083 C C . ALA A 1 146 ? 3.734 -2.253 -27.640 1.00 38.16 146 ALA A C 1
ATOM 1085 O O . ALA A 1 146 ? 3.217 -3.348 -27.395 1.00 38.16 146 ALA A O 1
ATOM 1086 N N . PRO A 1 147 ? 3.170 -1.345 -28.457 1.00 41.50 147 PRO A N 1
ATOM 1087 C CA . PRO A 1 147 ? 1.918 -1.586 -29.172 1.00 41.50 147 PRO A CA 1
ATOM 1088 C C . PRO A 1 147 ? 1.998 -2.770 -30.145 1.00 41.50 147 PRO A C 1
ATOM 1090 O O . PRO A 1 147 ? 3.100 -3.043 -30.682 1.00 41.50 147 PRO A O 1
#

Organism: NCBI:txid1246476

Foldseek 3Di:
DDDDDDDDDPDPDDPPDPPCDLVNLLVLLCPPVDPDDAQQLSQLNVLLVQQVVQCVVPHNLRSLVVDDPVSLVSNLVSCVLLVLPVLSVVSVVLNVCSVVQPDPVSNVVSRVSRRCSAVPPSHPVVSVVSSVVCCVVCVVSRPGPDD

Secondary structure (DSSP, 8-state):
----------------S----HHHHHHHHT-TT--SPPPHHHHHHHHHHHHHHHHHHH-HHHHHHHS-HHHHHHHHHHHHHTT-HHHHHHHHHHHHHGGG--SHHHHHHHHHHHHHHHHSTTSGGGHHHHHHHHHHH-GGGGS----

pLDDT: mean 86.9, std 19.99, range [35.38, 98.81]

Radius of gyration: 20.51 Å; Cα contacts (8 Å, |Δi|>4): 138; chains: 1; bounding box: 77×20×50 Å

Solvent-accessible surface area (backbone atoms only — not comparable to full-atom values): 8488 Å² total; per-residue (Å²): 134,87,81,89,89,78,89,75,88,77,75,84,74,87,72,92,59,87,76,77,49,71,66,59,52,54,54,57,27,65,43,84,85,66,85,70,86,63,24,67,46,35,45,31,48,23,31,29,48,55,45,48,56,38,20,78,73,58,34,40,53,47,22,60,72,68,44,52,76,68,53,49,54,42,14,39,50,13,31,41,73,52,67,38,47,72,50,27,54,48,52,50,53,50,50,69,47,53,86,70,42,83,45,70,69,48,39,53,56,48,39,55,52,32,36,51,52,41,74,34,98,76,17,59,84,50,50,65,60,29,50,56,50,45,46,72,76,41,51,75,39,58,40,77,64,75,132